Protein AF-A0A1Z8ZML5-F1 (afdb_monomer)

Foldseek 3Di:
DDDDDDDDDDDPPDPPPPPPPPPPDPLVVLVVVLVVLVVVLVVVLVVVPDPLVVVLVVLVVLLVVLVVQLVVVCCPDVVSVVLVVVLVVLVVQDDPPDPPSNVVSVVVNVVSVVVNVVVLVV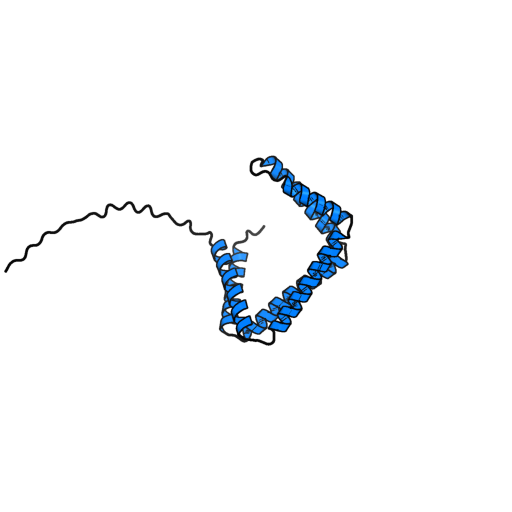DVSSVVSVVSNVVSVVSNVVSSQVSLVVPVVSPVSVVSSVVSVVVSVVPDPPD

Mean predicted aligned error: 13.79 Å

pLDDT: mean 79.7, std 17.06, range [34.78, 95.94]

Sequence (175 aa):
MISCKDIKEEEPDSSSSATQAKKAHPAIELVRRKVGLEKQLESIIAKADLSGQTQIKKAEAKAREADQHFLAVQNQHPQLQKLLKKAARLRGRYSPTNSAQNAKTTAMMQEINTEIFKISSTLPELQAARNAQAQARKAIHNTRRQLADKIPRAKAILEELSEIDTKLAAQRPQS

Radius of gyration: 27.29 Å; Cα contacts (8 Å, |Δi|>4): 99; chains: 1; bounding box: 52×84×59 Å

Structure (mmCIF, N/CA/C/O backbone):
data_AF-A0A1Z8ZML5-F1
#
_entry.id   AF-A0A1Z8ZML5-F1
#
loop_
_atom_site.group_PDB
_atom_site.id
_atom_site.type_symbol
_atom_site.label_atom_id
_atom_site.label_alt_id
_atom_site.label_comp_id
_atom_site.label_asym_id
_atom_site.label_entity_id
_atom_site.label_seq_id
_atom_site.pdbx_PDB_ins_code
_atom_site.Cartn_x
_atom_site.Cartn_y
_atom_site.Cartn_z
_atom_site.occupancy
_atom_site.B_iso_or_equiv
_atom_site.auth_seq_id
_atom_site.auth_comp_id
_atom_site.auth_asym_id
_atom_site.auth_atom_id
_atom_site.pdbx_PDB_model_num
ATOM 1 N N . MET A 1 1 ? 32.097 69.317 -37.673 1.00 42.41 1 MET A N 1
ATOM 2 C CA . MET A 1 1 ? 32.946 68.984 -36.507 1.00 42.41 1 MET A CA 1
ATOM 3 C C . MET A 1 1 ? 32.204 69.396 -35.244 1.00 42.41 1 MET A C 1
ATOM 5 O O . MET A 1 1 ? 31.567 70.437 -35.295 1.00 42.41 1 MET A O 1
ATOM 9 N N . ILE A 1 2 ? 32.354 68.606 -34.165 1.00 35.50 2 ILE A N 1
ATOM 10 C CA . ILE A 1 2 ? 31.847 68.807 -32.784 1.00 35.50 2 ILE A CA 1
ATOM 11 C C . ILE A 1 2 ? 30.354 68.425 -32.659 1.00 35.50 2 ILE A C 1
ATOM 13 O O . ILE A 1 2 ? 29.499 69.134 -33.162 1.00 35.50 2 ILE A O 1
ATOM 17 N N . SER A 1 3 ? 29.970 67.208 -32.245 1.00 38.41 3 SER A N 1
ATOM 18 C CA . SER A 1 3 ? 30.168 66.507 -30.956 1.00 38.41 3 SER A CA 1
ATOM 19 C C . SER A 1 3 ? 29.529 67.243 -29.773 1.00 38.41 3 SER A C 1
ATOM 21 O O . SER A 1 3 ? 30.176 68.072 -29.140 1.00 38.41 3 SER A O 1
ATOM 23 N N . CYS A 1 4 ? 28.271 66.910 -29.467 1.00 42.72 4 CYS A N 1
ATOM 24 C CA . CYS A 1 4 ? 27.583 67.309 -28.238 1.00 42.72 4 CYS A CA 1
ATOM 25 C C . CYS A 1 4 ? 27.367 66.065 -27.368 1.00 42.72 4 CYS A C 1
ATOM 27 O O . CYS A 1 4 ? 26.565 65.191 -27.694 1.00 42.72 4 CYS A O 1
ATOM 29 N N . LYS A 1 5 ? 28.139 65.989 -26.281 1.00 44.06 5 LYS A N 1
ATOM 30 C CA . LYS A 1 5 ? 27.848 65.178 -25.096 1.00 44.06 5 LYS A CA 1
ATOM 31 C C . LYS A 1 5 ? 26.736 65.871 -24.315 1.00 44.06 5 LYS A C 1
ATOM 33 O O . LYS A 1 5 ? 26.877 67.059 -24.069 1.00 44.06 5 LYS A O 1
ATOM 38 N N . ASP A 1 6 ? 25.761 65.108 -23.833 1.00 41.00 6 ASP A N 1
ATOM 39 C CA . ASP A 1 6 ? 25.112 65.382 -22.552 1.00 41.00 6 ASP A CA 1
ATOM 40 C C . ASP A 1 6 ? 24.800 64.054 -21.861 1.00 41.00 6 ASP A C 1
ATOM 42 O O . ASP A 1 6 ? 24.098 63.187 -22.382 1.00 41.00 6 ASP A O 1
ATOM 46 N N . ILE A 1 7 ? 25.430 63.891 -20.703 1.00 46.38 7 ILE A N 1
ATOM 47 C CA . ILE A 1 7 ? 25.289 62.778 -19.773 1.00 46.38 7 ILE A CA 1
ATOM 48 C C . ILE A 1 7 ? 24.061 63.096 -18.923 1.00 46.38 7 ILE A C 1
ATOM 50 O O . ILE A 1 7 ? 24.032 64.125 -18.252 1.00 46.38 7 ILE A O 1
ATOM 54 N N . LYS A 1 8 ? 23.060 62.217 -18.935 1.00 40.75 8 LYS A N 1
ATOM 55 C CA . LYS A 1 8 ? 22.057 62.157 -17.872 1.00 40.75 8 LYS A CA 1
ATOM 56 C C . LYS A 1 8 ? 22.246 60.846 -17.128 1.00 40.75 8 LYS A C 1
ATOM 58 O O . LYS A 1 8 ? 21.977 59.777 -17.668 1.00 40.75 8 LYS A O 1
ATOM 63 N N . GLU A 1 9 ? 22.774 60.963 -15.915 1.00 42.00 9 GLU A N 1
ATOM 64 C CA . GLU A 1 9 ? 22.617 59.968 -14.863 1.00 42.00 9 GLU A CA 1
ATOM 65 C C . GLU A 1 9 ? 21.117 59.842 -14.570 1.00 42.00 9 GLU A C 1
ATOM 67 O O . GLU A 1 9 ? 20.490 60.786 -14.093 1.00 42.00 9 GLU A O 1
ATOM 72 N N . GLU A 1 10 ? 20.529 58.696 -14.904 1.00 38.28 10 GLU A N 1
ATOM 73 C CA . GLU A 1 10 ? 19.293 58.245 -14.272 1.00 38.28 10 GLU A CA 1
ATOM 74 C C . GLU A 1 10 ? 19.687 57.252 -13.177 1.00 38.28 10 GLU A C 1
ATOM 76 O O . GLU A 1 10 ? 20.190 56.162 -13.456 1.00 38.28 10 GLU A O 1
ATOM 81 N N . GLU A 1 11 ? 19.485 57.645 -11.919 1.00 38.69 11 GLU A N 1
ATOM 82 C CA . GLU A 1 11 ? 19.384 56.700 -10.811 1.00 38.69 11 GLU A CA 1
ATOM 83 C C . GLU A 1 11 ? 18.208 55.754 -11.093 1.00 38.69 11 GLU A C 1
ATOM 85 O O . GLU A 1 11 ? 17.086 56.229 -11.297 1.00 38.69 11 GLU A O 1
ATOM 90 N N . PRO A 1 12 ? 18.384 54.422 -11.074 1.00 39.22 12 PRO A N 1
ATOM 91 C CA . PRO A 1 12 ? 17.240 53.542 -10.993 1.00 39.22 12 PRO A CA 1
ATOM 92 C C . PRO A 1 12 ? 16.804 53.490 -9.531 1.00 39.22 12 PRO A C 1
ATOM 94 O O . PRO A 1 12 ? 17.186 52.594 -8.775 1.00 39.22 12 PRO A O 1
ATOM 97 N N . ASP A 1 13 ? 15.959 54.440 -9.148 1.00 39.47 13 ASP A N 1
ATOM 98 C CA . ASP A 1 13 ? 15.073 54.253 -8.013 1.00 39.47 13 ASP A CA 1
ATOM 99 C C . ASP A 1 13 ? 14.024 53.218 -8.442 1.00 39.47 13 ASP A C 1
ATOM 101 O O . ASP A 1 13 ? 13.009 53.501 -9.081 1.00 39.47 13 ASP A O 1
ATOM 105 N N . SER A 1 14 ? 14.328 51.949 -8.193 1.00 35.28 14 SER A N 1
ATOM 106 C CA . SER A 1 14 ? 13.338 50.892 -8.303 1.00 35.28 14 SER A CA 1
ATOM 107 C C . SER A 1 14 ? 13.465 49.993 -7.095 1.00 35.28 14 SER A C 1
ATOM 109 O O . SER A 1 14 ? 14.261 49.053 -7.048 1.00 35.28 14 SER A O 1
ATOM 111 N N . SER A 1 15 ? 12.635 50.333 -6.109 1.00 47.84 15 SER A N 1
ATOM 112 C CA . SER A 1 15 ? 12.040 49.448 -5.115 1.00 47.84 15 SER A CA 1
ATOM 113 C C . SER A 1 15 ? 11.579 48.139 -5.772 1.00 47.84 15 SER A C 1
ATOM 115 O O . SER A 1 15 ? 10.401 47.897 -6.035 1.00 47.84 15 SER A O 1
ATOM 117 N N . SER A 1 16 ? 12.535 47.258 -6.050 1.00 34.78 16 SER A N 1
ATOM 118 C CA . SER A 1 16 ? 12.271 45.860 -6.314 1.00 34.78 16 SER A CA 1
ATOM 119 C C . SER A 1 16 ? 12.086 45.229 -4.950 1.00 34.78 16 SER A C 1
ATOM 121 O O . SER A 1 16 ? 13.021 44.738 -4.314 1.00 34.78 16 SER A O 1
ATOM 123 N N . SER A 1 17 ? 10.841 45.289 -4.480 1.00 41.69 17 SER A N 1
ATOM 124 C CA . SER A 1 17 ? 10.316 44.326 -3.525 1.00 41.69 17 SER A CA 1
ATOM 125 C C . SER A 1 17 ? 10.443 42.946 -4.163 1.00 41.69 17 SER A C 1
ATOM 127 O O . SER A 1 17 ? 9.491 42.399 -4.716 1.00 41.69 17 SER A O 1
ATOM 129 N N . ALA A 1 18 ? 11.657 42.399 -4.124 1.00 40.44 18 ALA A N 1
ATOM 130 C CA . ALA A 1 18 ? 11.930 41.019 -4.427 1.00 40.44 18 ALA A CA 1
ATOM 131 C C . ALA A 1 18 ? 11.161 40.221 -3.382 1.00 40.44 18 ALA A C 1
ATOM 133 O O . ALA A 1 18 ? 11.630 40.000 -2.264 1.00 40.44 18 ALA A O 1
ATOM 134 N N . THR A 1 19 ? 9.942 39.816 -3.736 1.00 41.28 19 THR A N 1
ATOM 135 C CA . THR A 1 19 ? 9.265 38.694 -3.106 1.00 41.28 19 THR A CA 1
ATOM 136 C C . THR A 1 19 ? 10.279 37.567 -3.074 1.00 41.28 19 THR A C 1
ATOM 138 O O . THR A 1 19 ? 10.531 36.920 -4.090 1.00 41.28 19 THR A O 1
ATOM 141 N N . GLN A 1 20 ? 10.906 37.370 -1.914 1.00 43.16 20 GLN A N 1
ATOM 142 C CA . GLN A 1 20 ? 11.658 36.171 -1.615 1.00 43.16 20 GLN A CA 1
ATOM 143 C C . GLN A 1 20 ? 10.656 35.038 -1.792 1.00 43.16 20 GLN A C 1
ATOM 145 O O . GLN A 1 20 ? 9.822 34.780 -0.921 1.00 43.16 20 GLN A O 1
ATOM 150 N N . ALA A 1 21 ? 10.683 34.409 -2.967 1.00 46.84 21 ALA A N 1
ATOM 151 C CA . ALA A 1 21 ? 10.031 33.141 -3.188 1.00 46.84 21 ALA A CA 1
ATOM 152 C C . ALA A 1 21 ? 10.557 32.247 -2.071 1.00 46.84 21 ALA A C 1
ATOM 154 O O . ALA A 1 21 ? 11.747 31.926 -2.049 1.00 46.84 21 ALA A O 1
ATOM 155 N N . LYS A 1 22 ? 9.703 31.963 -1.079 1.00 50.25 22 LYS A N 1
ATOM 156 C CA . LYS A 1 22 ? 10.024 31.085 0.043 1.00 50.25 22 LYS A CA 1
ATOM 157 C C . LYS A 1 22 ? 10.656 29.842 -0.569 1.00 50.25 22 LYS A C 1
ATOM 159 O O . LYS A 1 22 ? 9.947 29.085 -1.232 1.00 50.25 22 LYS A O 1
ATOM 164 N N . LYS A 1 23 ? 11.980 29.679 -0.426 1.00 51.16 23 LYS A N 1
ATOM 165 C CA . LYS A 1 23 ? 12.686 28.484 -0.892 1.00 51.16 23 LYS A CA 1
ATOM 166 C C . LYS A 1 23 ? 11.922 27.311 -0.299 1.00 51.16 23 LYS A C 1
ATOM 168 O O . LYS A 1 23 ? 11.813 27.205 0.924 1.00 51.16 23 LYS A O 1
ATOM 173 N N . ALA A 1 24 ? 11.293 26.515 -1.161 1.00 56.47 24 ALA A N 1
ATOM 174 C CA . ALA A 1 24 ? 10.564 25.344 -0.717 1.00 56.47 24 ALA A CA 1
ATOM 175 C C . ALA A 1 24 ? 11.527 24.491 0.112 1.00 56.47 24 ALA A C 1
ATOM 177 O O . ALA A 1 24 ? 12.712 24.399 -0.210 1.00 56.47 24 ALA A O 1
ATOM 178 N N . HIS A 1 25 ? 11.031 23.914 1.206 1.00 64.75 25 HIS A N 1
ATOM 179 C CA . HIS A 1 25 ? 11.852 23.062 2.055 1.00 64.75 25 HIS A CA 1
ATOM 180 C C . HIS A 1 25 ? 12.544 21.999 1.175 1.00 64.75 25 HIS A C 1
ATOM 182 O O . HIS A 1 25 ? 11.848 21.394 0.354 1.00 64.75 25 HIS A O 1
ATOM 188 N N . PRO A 1 26 ? 13.856 21.735 1.321 1.00 71.88 26 PRO A N 1
ATOM 189 C CA . PRO A 1 26 ? 14.603 20.825 0.440 1.00 71.88 26 PRO A CA 1
ATOM 190 C C . PRO A 1 26 ? 13.929 19.453 0.245 1.00 71.88 26 PRO A C 1
ATOM 192 O O . PRO A 1 26 ? 13.930 18.890 -0.847 1.00 71.88 26 PRO A O 1
ATOM 195 N N . ALA A 1 27 ? 13.260 18.949 1.285 1.00 75.19 27 ALA A N 1
ATOM 196 C CA . ALA A 1 27 ? 12.436 17.739 1.238 1.00 75.19 27 ALA A CA 1
ATOM 197 C C . ALA A 1 27 ? 11.269 17.798 0.225 1.00 75.19 27 ALA A C 1
ATOM 199 O O . ALA A 1 27 ? 10.992 16.811 -0.450 1.00 75.19 27 ALA A O 1
ATOM 200 N N . ILE A 1 28 ? 10.579 18.937 0.097 1.00 81.75 28 ILE A N 1
ATOM 201 C CA . ILE A 1 28 ? 9.439 19.106 -0.822 1.00 81.75 28 ILE A CA 1
ATOM 202 C C . ILE A 1 28 ? 9.922 19.059 -2.274 1.00 81.75 28 ILE A C 1
ATOM 204 O O . ILE A 1 28 ? 9.277 18.444 -3.126 1.00 81.75 28 ILE A O 1
ATOM 208 N N . GLU A 1 29 ? 11.070 19.674 -2.555 1.00 83.56 29 GLU A N 1
ATOM 209 C CA . GLU A 1 29 ? 11.679 19.655 -3.884 1.00 83.56 29 GLU A CA 1
ATOM 210 C C . GLU A 1 29 ? 12.117 18.237 -4.278 1.00 83.56 29 GLU A C 1
ATOM 212 O O . GLU A 1 29 ? 11.801 17.776 -5.378 1.00 83.56 29 GLU A O 1
ATOM 217 N N . LEU A 1 30 ? 12.729 17.498 -3.345 1.00 85.62 30 LEU A N 1
ATOM 218 C CA . LEU A 1 30 ? 13.074 16.085 -3.520 1.00 85.62 30 LEU A CA 1
ATOM 219 C C . LEU A 1 30 ? 11.841 15.211 -3.792 1.00 85.62 30 LEU A C 1
ATOM 221 O O . LEU A 1 30 ? 11.861 14.398 -4.715 1.00 85.62 30 LEU A O 1
ATOM 225 N N . VAL A 1 31 ? 10.742 15.405 -3.054 1.00 85.62 31 VAL A N 1
ATOM 226 C CA . VAL A 1 31 ? 9.485 14.667 -3.281 1.00 85.62 31 VAL A CA 1
ATOM 227 C C . VAL A 1 31 ? 8.895 14.981 -4.657 1.00 85.62 31 VAL A C 1
ATOM 229 O O . VAL A 1 31 ? 8.490 14.067 -5.376 1.00 85.62 31 VAL A O 1
ATOM 232 N N . ARG A 1 32 ? 8.870 16.254 -5.069 1.00 86.50 32 ARG A N 1
ATOM 233 C CA . ARG A 1 32 ? 8.366 16.642 -6.395 1.00 86.50 32 ARG A CA 1
ATOM 234 C C . ARG A 1 32 ? 9.208 16.022 -7.511 1.00 86.50 32 ARG A C 1
ATOM 236 O O . ARG A 1 32 ? 8.645 15.502 -8.476 1.00 86.50 32 ARG A O 1
ATOM 243 N N . ARG A 1 33 ? 10.537 16.046 -7.365 1.00 88.12 33 ARG A N 1
ATOM 244 C CA . ARG A 1 33 ? 11.472 15.422 -8.309 1.00 88.12 33 ARG A CA 1
ATOM 245 C C . ARG A 1 33 ? 11.261 13.910 -8.382 1.00 88.12 33 ARG A C 1
ATOM 247 O O . ARG A 1 33 ? 11.142 13.389 -9.487 1.00 88.12 33 ARG A O 1
ATOM 254 N N . LYS A 1 34 ? 11.094 13.235 -7.237 1.00 87.62 34 LYS A N 1
ATOM 255 C CA . LYS A 1 34 ? 10.773 11.800 -7.162 1.00 87.62 34 LYS A CA 1
ATOM 256 C C . LYS A 1 34 ? 9.536 11.448 -7.991 1.00 87.62 34 LYS A C 1
ATOM 258 O O . LYS A 1 34 ? 9.613 10.599 -8.872 1.00 87.62 34 LYS A O 1
ATOM 263 N N . VAL A 1 35 ? 8.425 12.155 -7.776 1.00 87.25 35 VAL A N 1
ATOM 264 C CA . VAL A 1 35 ? 7.173 11.923 -8.522 1.00 87.25 35 VAL A CA 1
ATOM 265 C C . VAL A 1 35 ? 7.358 12.152 -10.028 1.00 87.25 35 VAL A C 1
ATOM 267 O O . VAL A 1 35 ? 6.793 11.425 -10.845 1.00 87.25 35 VAL A O 1
ATOM 270 N N . GLY A 1 36 ? 8.145 13.160 -10.420 1.00 87.69 36 GLY A N 1
ATOM 271 C CA . GLY A 1 36 ? 8.461 13.425 -11.826 1.00 87.69 36 GLY A CA 1
ATOM 272 C C . GLY A 1 36 ? 9.244 12.285 -12.483 1.00 87.69 36 GLY A C 1
ATOM 273 O O . GLY A 1 36 ? 8.881 11.833 -13.569 1.00 87.69 36 GLY A O 1
ATOM 274 N N . LEU A 1 37 ? 10.275 11.790 -11.800 1.00 87.75 37 LEU A N 1
ATOM 275 C CA . LEU A 1 37 ? 11.110 10.679 -12.255 1.00 87.75 37 LEU A CA 1
ATOM 276 C C . LEU A 1 37 ? 10.331 9.362 -12.340 1.00 87.75 37 LEU A C 1
ATOM 278 O O . LEU A 1 37 ? 10.466 8.643 -13.326 1.00 87.75 37 LEU A O 1
ATOM 282 N N . GLU A 1 38 ? 9.455 9.073 -11.374 1.00 84.94 38 GLU A N 1
ATOM 283 C CA . GLU A 1 38 ? 8.578 7.894 -11.412 1.00 84.94 38 GLU A CA 1
ATOM 284 C C . GLU A 1 38 ? 7.682 7.893 -12.662 1.00 84.94 38 GLU A C 1
ATOM 286 O O . GLU A 1 38 ? 7.588 6.878 -13.356 1.00 84.94 38 GLU A O 1
ATOM 291 N N . LYS A 1 39 ? 7.093 9.046 -13.010 1.00 86.94 39 LYS A N 1
ATOM 292 C CA . LYS A 1 39 ? 6.284 9.197 -14.233 1.00 86.94 39 LYS A CA 1
ATOM 293 C C . LYS A 1 39 ? 7.112 9.045 -15.506 1.00 86.94 39 LYS A C 1
ATOM 295 O O . LYS A 1 39 ? 6.654 8.442 -16.478 1.00 86.94 39 LYS A O 1
ATOM 300 N N . GLN A 1 40 ? 8.324 9.600 -15.528 1.00 86.81 40 GLN A N 1
ATOM 301 C CA . GLN A 1 40 ? 9.225 9.450 -16.673 1.00 86.81 40 GLN A CA 1
ATOM 302 C C . GLN A 1 40 ? 9.638 7.990 -16.869 1.00 86.81 40 GLN A C 1
ATOM 304 O O . GLN A 1 40 ? 9.604 7.501 -17.998 1.00 86.81 40 GLN A O 1
ATOM 309 N N . LEU A 1 41 ? 9.968 7.287 -15.784 1.00 84.06 41 LEU A N 1
ATOM 310 C CA . LEU A 1 41 ? 10.305 5.868 -15.801 1.00 84.06 41 LEU A CA 1
ATOM 311 C C . LEU A 1 41 ? 9.147 5.028 -16.348 1.00 84.06 41 LEU A C 1
ATOM 313 O O . LEU A 1 41 ? 9.350 4.201 -17.234 1.00 84.06 41 LEU A O 1
ATOM 317 N N . GLU A 1 42 ? 7.930 5.278 -15.868 1.00 80.69 42 GLU A N 1
ATOM 318 C CA . GLU A 1 42 ? 6.724 4.604 -16.347 1.00 80.69 42 GLU A CA 1
ATOM 319 C C . GLU A 1 42 ? 6.494 4.844 -17.846 1.00 80.69 42 GLU A C 1
ATOM 321 O O . GLU A 1 42 ? 6.250 3.894 -18.589 1.00 80.69 42 GLU A O 1
ATOM 326 N N . SER A 1 43 ? 6.658 6.084 -18.321 1.00 84.31 43 SER A N 1
ATOM 327 C CA . SER A 1 43 ? 6.522 6.417 -19.743 1.00 84.31 43 SER A CA 1
ATOM 328 C C . SER A 1 43 ? 7.582 5.739 -20.615 1.00 84.31 43 SER A C 1
ATOM 330 O O . SER A 1 43 ? 7.255 5.229 -21.684 1.00 84.31 43 SER A O 1
ATOM 332 N N . ILE A 1 44 ? 8.843 5.708 -20.172 1.00 83.19 44 ILE A N 1
ATOM 333 C CA . ILE A 1 44 ? 9.940 5.064 -20.908 1.00 83.19 44 ILE A CA 1
ATOM 334 C C . ILE A 1 44 ? 9.706 3.555 -21.004 1.00 83.19 44 ILE A C 1
ATOM 336 O O . ILE A 1 44 ? 9.808 2.992 -22.091 1.00 83.19 44 ILE A O 1
ATOM 340 N N . ILE A 1 45 ? 9.337 2.915 -19.892 1.00 77.19 45 ILE A N 1
ATOM 341 C CA . ILE A 1 45 ? 9.031 1.482 -19.862 1.00 77.19 45 ILE A CA 1
ATOM 342 C C . ILE A 1 45 ? 7.816 1.168 -20.746 1.00 77.19 45 ILE A C 1
ATOM 344 O O . ILE A 1 45 ? 7.838 0.178 -21.472 1.00 77.19 45 ILE A O 1
ATOM 348 N N . ALA A 1 46 ? 6.779 2.011 -20.725 1.00 76.75 46 ALA A N 1
ATOM 349 C CA . ALA A 1 46 ? 5.586 1.826 -21.549 1.00 76.75 46 ALA A CA 1
ATOM 350 C C . ALA A 1 46 ? 5.858 1.995 -23.053 1.00 76.75 46 ALA A C 1
ATOM 352 O O . ALA A 1 46 ? 5.294 1.260 -23.855 1.00 76.75 46 ALA A O 1
ATOM 353 N N . LYS A 1 47 ? 6.720 2.944 -23.442 1.00 78.88 47 LYS A N 1
ATOM 354 C CA . LYS A 1 47 ? 7.082 3.192 -24.850 1.00 78.88 47 LYS A CA 1
ATOM 355 C C . LYS A 1 47 ? 8.009 2.137 -25.435 1.00 78.88 47 LYS A C 1
ATOM 357 O O . LYS A 1 47 ? 8.034 1.966 -26.646 1.00 78.88 47 LYS A O 1
ATOM 362 N N . ALA A 1 48 ? 8.788 1.469 -24.594 1.00 72.50 48 ALA A N 1
ATOM 363 C CA . ALA A 1 48 ? 9.756 0.479 -25.037 1.00 72.50 48 ALA A CA 1
ATOM 364 C C . ALA A 1 48 ? 9.124 -0.882 -25.397 1.00 72.50 48 ALA A C 1
ATOM 366 O O . ALA A 1 48 ? 9.869 -1.796 -25.736 1.00 72.50 48 ALA A O 1
ATOM 367 N N . ASP A 1 49 ? 7.789 -1.016 -25.292 1.00 63.84 49 ASP A N 1
ATOM 368 C CA . ASP A 1 49 ? 7.000 -2.234 -25.565 1.00 63.84 49 ASP A CA 1
ATOM 369 C C . ASP A 1 49 ? 7.665 -3.514 -25.033 1.00 63.84 49 ASP A C 1
ATOM 371 O O . ASP A 1 49 ? 7.723 -4.573 -25.659 1.00 63.84 49 ASP A O 1
ATOM 375 N N . LEU A 1 50 ? 8.274 -3.391 -23.853 1.00 63.94 50 LEU A N 1
ATOM 376 C CA . LEU A 1 50 ? 9.040 -4.481 -23.287 1.00 63.94 50 LEU A CA 1
ATOM 377 C C . LEU A 1 50 ? 8.069 -5.511 -22.713 1.00 63.94 50 LEU A C 1
ATOM 379 O O . LEU A 1 50 ? 7.164 -5.180 -21.943 1.00 63.94 50 LEU A O 1
ATOM 383 N N . SER A 1 51 ? 8.333 -6.784 -23.006 1.00 64.38 51 SER A N 1
ATOM 384 C CA . SER A 1 51 ? 7.542 -7.962 -22.609 1.00 64.38 51 SER A CA 1
ATOM 385 C C . SER A 1 51 ? 7.189 -8.071 -21.111 1.00 64.38 51 SER A C 1
ATOM 387 O O . SER A 1 51 ? 6.322 -8.861 -20.730 1.00 64.38 51 SER A O 1
ATOM 389 N N . GLY A 1 52 ? 7.800 -7.256 -20.245 1.00 67.75 52 GLY A N 1
ATOM 390 C CA . GLY A 1 52 ? 7.463 -7.145 -18.826 1.00 67.75 52 GLY A CA 1
ATOM 391 C C . GLY A 1 52 ? 6.242 -6.276 -18.502 1.00 67.75 52 GLY A C 1
ATOM 392 O O . GLY A 1 52 ? 5.749 -6.341 -17.377 1.00 67.75 52 GLY A O 1
ATOM 393 N N . GLN A 1 53 ? 5.683 -5.506 -19.444 1.00 74.81 53 GLN A N 1
ATOM 394 C CA . GLN A 1 53 ? 4.486 -4.699 -19.162 1.00 74.81 53 GLN A CA 1
ATOM 395 C C . GLN A 1 53 ? 3.269 -5.577 -18.821 1.00 74.81 53 GLN A C 1
ATOM 397 O O . GLN A 1 53 ? 2.497 -5.263 -17.914 1.00 74.81 53 GLN A O 1
ATOM 402 N N . THR A 1 54 ? 3.142 -6.738 -19.467 1.00 80.75 54 THR A N 1
ATOM 403 C CA . THR A 1 54 ? 2.132 -7.754 -19.128 1.00 80.75 54 THR A CA 1
ATOM 404 C C . THR A 1 54 ? 2.341 -8.320 -17.722 1.00 80.75 54 THR A C 1
ATOM 406 O O . THR A 1 54 ? 1.373 -8.590 -17.013 1.00 80.75 54 THR A O 1
ATOM 409 N N . GLN A 1 55 ? 3.592 -8.480 -17.282 1.00 82.31 55 GLN A N 1
ATOM 410 C CA . GLN A 1 55 ? 3.917 -8.963 -15.935 1.00 82.31 55 GLN A CA 1
ATOM 411 C C . GLN A 1 55 ? 3.578 -7.909 -14.872 1.00 82.31 55 GLN A C 1
ATOM 413 O O . GLN A 1 55 ? 2.994 -8.259 -13.846 1.00 82.31 55 GLN A O 1
ATOM 418 N N . ILE A 1 56 ? 3.848 -6.626 -15.150 1.00 83.12 56 ILE A N 1
ATOM 419 C CA . ILE A 1 56 ? 3.425 -5.501 -14.302 1.00 83.12 56 ILE A CA 1
ATOM 420 C C . ILE A 1 56 ? 1.898 -5.476 -14.182 1.00 83.12 56 ILE A C 1
ATOM 422 O O . ILE A 1 56 ? 1.390 -5.526 -13.067 1.00 83.12 56 ILE A O 1
ATOM 426 N N . LYS A 1 57 ? 1.163 -5.512 -15.303 1.00 85.44 57 LYS A N 1
ATOM 427 C CA . LYS A 1 57 ? -0.313 -5.531 -15.305 1.00 85.44 57 LYS A CA 1
ATOM 428 C C . LYS A 1 57 ? -0.884 -6.714 -14.517 1.00 85.44 57 LYS A C 1
ATOM 430 O O . LYS A 1 57 ? -1.829 -6.548 -13.752 1.00 85.44 57 LYS A O 1
ATOM 435 N N . LYS A 1 58 ? -0.299 -7.911 -14.659 1.00 86.38 58 LYS A N 1
ATOM 436 C CA . LYS A 1 58 ? -0.699 -9.097 -13.880 1.00 86.38 58 LYS A CA 1
ATOM 437 C C . LYS A 1 58 ? -0.450 -8.909 -12.382 1.00 86.38 58 LYS A C 1
ATOM 439 O O . LYS A 1 58 ? -1.293 -9.288 -11.575 1.00 86.38 58 LYS A O 1
ATOM 444 N N . ALA A 1 59 ? 0.689 -8.340 -11.997 1.00 83.81 59 ALA A N 1
ATOM 445 C CA . ALA A 1 59 ? 0.988 -8.071 -10.594 1.00 83.81 59 ALA A CA 1
ATOM 446 C C . ALA A 1 59 ? 0.080 -6.969 -10.015 1.00 83.81 59 ALA A C 1
ATOM 448 O O . ALA A 1 59 ? -0.384 -7.095 -8.885 1.00 83.81 59 ALA A O 1
ATOM 449 N N . GLU A 1 60 ? -0.248 -5.940 -10.796 1.00 86.69 60 GLU A N 1
ATOM 450 C CA . GLU A 1 60 ? -1.226 -4.910 -10.426 1.00 86.69 60 GLU A CA 1
ATOM 451 C C . GLU A 1 60 ? -2.629 -5.490 -10.233 1.00 86.69 60 GLU A C 1
ATOM 453 O O . GLU A 1 60 ? -3.297 -5.146 -9.261 1.00 86.69 60 GLU A O 1
ATOM 458 N N . ALA A 1 61 ? -3.065 -6.403 -11.107 1.00 89.38 61 ALA A N 1
ATOM 459 C CA . ALA 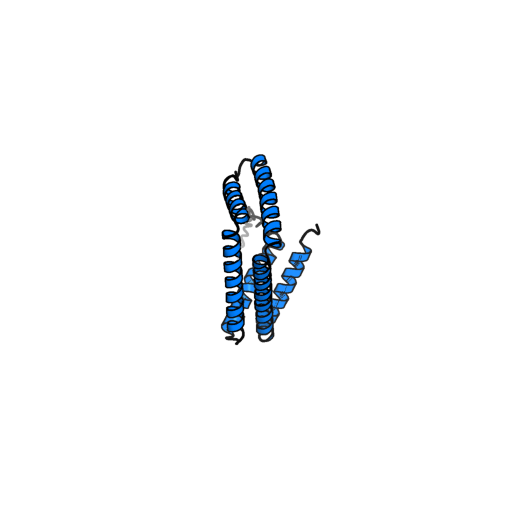A 1 61 ? -4.335 -7.108 -10.943 1.00 89.38 61 ALA A CA 1
ATOM 460 C C . ALA A 1 61 ? -4.370 -7.901 -9.627 1.00 89.38 61 ALA A C 1
ATOM 462 O O . ALA A 1 61 ? -5.296 -7.728 -8.840 1.00 89.38 61 ALA A O 1
ATOM 463 N N . LYS A 1 62 ? -3.308 -8.660 -9.319 1.00 88.69 62 LYS A N 1
ATOM 464 C CA . LYS A 1 62 ? -3.186 -9.384 -8.040 1.00 88.69 62 LYS A CA 1
ATOM 465 C C . LYS A 1 62 ? -3.206 -8.457 -6.823 1.00 88.69 62 LYS A C 1
ATOM 467 O O . LYS A 1 62 ? -3.809 -8.795 -5.810 1.00 88.69 62 LYS A O 1
ATOM 472 N N . ALA A 1 63 ? -2.561 -7.289 -6.903 1.00 87.56 63 ALA A N 1
ATOM 473 C CA . ALA A 1 63 ? -2.632 -6.290 -5.837 1.00 87.56 63 ALA A CA 1
ATOM 474 C C . ALA A 1 63 ? -4.067 -5.780 -5.639 1.00 87.56 63 ALA A C 1
ATOM 476 O O . ALA A 1 63 ? -4.524 -5.684 -4.504 1.00 87.56 63 ALA A O 1
ATOM 477 N N . ARG A 1 64 ? -4.793 -5.508 -6.732 1.00 90.94 64 ARG A N 1
ATOM 478 C CA . ARG A 1 64 ? -6.196 -5.069 -6.674 1.00 90.94 64 ARG A CA 1
ATOM 479 C C . ARG A 1 64 ? -7.114 -6.141 -6.098 1.00 90.94 64 ARG A C 1
ATOM 481 O O . ARG A 1 64 ? -7.960 -5.813 -5.276 1.00 90.94 64 ARG A O 1
ATOM 488 N N . GLU A 1 65 ? -6.943 -7.398 -6.494 1.00 91.69 65 GLU A N 1
ATOM 489 C CA . GLU A 1 65 ? -7.700 -8.527 -5.937 1.00 91.69 65 GLU A CA 1
ATOM 490 C C . GLU A 1 65 ? -7.445 -8.678 -4.432 1.00 91.69 65 GLU A C 1
ATOM 492 O O . GLU A 1 65 ? -8.388 -8.807 -3.652 1.00 91.69 65 GLU A O 1
ATOM 497 N N . ALA A 1 66 ? -6.182 -8.579 -4.002 1.00 89.81 66 ALA A N 1
ATOM 498 C CA . ALA A 1 66 ? -5.827 -8.604 -2.586 1.00 89.81 66 ALA A CA 1
ATOM 499 C C . ALA A 1 66 ? -6.465 -7.438 -1.810 1.00 89.81 66 ALA A C 1
ATOM 501 O O . ALA A 1 66 ? -6.983 -7.645 -0.713 1.00 89.81 66 ALA A O 1
ATOM 502 N N . ASP A 1 67 ? -6.485 -6.234 -2.388 1.00 89.19 67 ASP A N 1
ATOM 503 C CA . ASP A 1 67 ? -7.121 -5.057 -1.786 1.00 89.19 67 ASP A CA 1
ATOM 504 C C . ASP A 1 67 ? -8.643 -5.222 -1.676 1.00 89.19 67 ASP A C 1
ATOM 506 O O . ASP A 1 67 ? -9.233 -4.913 -0.639 1.00 89.19 67 ASP A O 1
ATOM 510 N N . GLN A 1 68 ? -9.291 -5.754 -2.714 1.00 91.94 68 GLN A N 1
ATOM 511 C CA . GLN A 1 68 ? -10.724 -6.049 -2.693 1.00 91.94 68 GLN A CA 1
ATOM 512 C C . GLN A 1 68 ? -11.066 -7.089 -1.625 1.00 91.94 68 GLN A C 1
ATOM 514 O O . GLN A 1 68 ? -12.004 -6.886 -0.853 1.00 91.94 68 GLN A O 1
ATOM 519 N N . HIS A 1 69 ? -10.282 -8.164 -1.538 1.00 91.00 69 HIS A N 1
ATOM 520 C CA . HIS A 1 69 ? -10.454 -9.190 -0.514 1.00 91.00 69 HIS A CA 1
ATOM 521 C C . HIS A 1 69 ? -10.264 -8.615 0.895 1.00 91.00 69 HIS A C 1
ATOM 523 O O . HIS A 1 69 ? -11.081 -8.852 1.784 1.00 91.00 69 HIS A O 1
ATOM 529 N N . PHE A 1 70 ? -9.230 -7.794 1.092 1.00 90.50 70 PHE A N 1
ATOM 530 C CA . PHE A 1 70 ? -8.984 -7.104 2.356 1.00 90.50 70 PHE A CA 1
ATOM 531 C C . PHE A 1 70 ? -10.195 -6.260 2.783 1.00 90.50 70 PHE A C 1
ATOM 533 O O . PHE A 1 70 ? -10.656 -6.363 3.921 1.00 90.50 70 PHE A O 1
ATOM 540 N N . LEU A 1 71 ? -10.748 -5.460 1.865 1.00 89.88 71 LEU A N 1
ATOM 541 C CA . LEU A 1 71 ? -11.933 -4.641 2.127 1.00 89.88 71 LEU A CA 1
ATOM 542 C C . LEU A 1 71 ? -13.175 -5.491 2.414 1.00 89.88 71 LEU A C 1
ATOM 544 O O . LEU A 1 71 ? -13.944 -5.157 3.315 1.00 89.88 71 LEU A O 1
ATOM 548 N N . ALA A 1 72 ? -13.375 -6.587 1.680 1.00 92.25 72 ALA A N 1
ATOM 549 C CA . ALA A 1 72 ? -14.501 -7.492 1.893 1.00 92.25 72 ALA A CA 1
ATOM 550 C C . ALA A 1 72 ? -14.479 -8.081 3.310 1.00 92.25 72 ALA A C 1
ATOM 552 O O . ALA A 1 72 ? -15.461 -7.950 4.043 1.00 92.25 72 ALA A O 1
ATOM 553 N N . VAL A 1 73 ? -13.337 -8.625 3.734 1.00 90.06 73 VAL A N 1
ATOM 554 C CA . VAL A 1 73 ? -13.164 -9.210 5.071 1.00 90.06 73 VAL A CA 1
ATOM 555 C C . VAL A 1 73 ? -13.328 -8.149 6.164 1.00 90.06 73 VAL A C 1
ATOM 557 O O . VAL A 1 73 ? -14.034 -8.375 7.149 1.00 90.06 73 VAL A O 1
ATOM 560 N N . GLN A 1 74 ? -12.765 -6.946 5.984 1.00 88.19 74 GLN A N 1
ATOM 561 C CA . GLN A 1 74 ? -12.977 -5.842 6.930 1.00 88.19 74 GLN A CA 1
ATOM 562 C C . GLN A 1 74 ? -14.456 -5.453 7.074 1.00 88.19 74 GLN A C 1
ATOM 564 O O . GLN A 1 74 ? -14.907 -5.154 8.182 1.00 88.19 74 GLN A O 1
ATOM 569 N N . ASN A 1 75 ? -15.209 -5.454 5.972 1.00 87.69 75 ASN A N 1
ATOM 570 C CA . ASN A 1 75 ? -16.621 -5.075 5.955 1.00 87.69 75 ASN A CA 1
ATOM 571 C C . ASN A 1 75 ? -17.547 -6.163 6.515 1.00 87.69 75 ASN A C 1
ATOM 573 O O . ASN A 1 75 ? -18.600 -5.827 7.069 1.00 87.69 75 ASN A O 1
ATOM 577 N N . GLN A 1 76 ? -17.165 -7.435 6.378 1.00 90.81 76 GLN A N 1
ATOM 578 C CA . GLN A 1 76 ? -17.897 -8.588 6.907 1.00 90.81 76 GLN A CA 1
ATOM 579 C C . GLN A 1 76 ? -17.639 -8.807 8.403 1.00 90.81 76 GLN A C 1
ATOM 581 O O . GLN A 1 76 ? -18.536 -9.255 9.114 1.00 90.81 76 GLN A O 1
ATOM 586 N N . HIS A 1 77 ? -16.454 -8.452 8.913 1.00 94.00 77 HIS A N 1
ATOM 587 C CA . HIS A 1 77 ? -16.116 -8.663 10.318 1.00 94.00 77 HIS A CA 1
ATOM 588 C C . HIS A 1 77 ? -16.877 -7.686 11.247 1.00 94.00 77 HIS A C 1
ATOM 590 O O . HIS A 1 77 ? -16.603 -6.478 11.235 1.00 94.00 77 HIS A O 1
ATOM 596 N N . PRO A 1 78 ? -17.789 -8.160 12.126 1.00 93.62 78 PRO A N 1
ATOM 597 C CA . PRO A 1 78 ? -18.725 -7.287 12.844 1.00 93.62 78 PRO A CA 1
ATOM 598 C C . PRO A 1 78 ? -18.057 -6.230 13.731 1.00 93.62 78 PRO A C 1
ATOM 600 O O . PRO A 1 78 ? -18.509 -5.084 13.795 1.00 93.62 78 PRO A O 1
ATOM 603 N N . GLN A 1 79 ? -16.970 -6.587 14.422 1.00 93.81 79 GLN A N 1
ATOM 604 C CA . GLN A 1 79 ? -16.248 -5.639 15.278 1.00 93.81 79 GLN A CA 1
ATOM 605 C C . GLN A 1 79 ? -15.467 -4.606 14.459 1.00 93.81 79 GLN A C 1
ATOM 607 O O . GLN A 1 79 ? -15.461 -3.428 14.819 1.00 93.81 79 GLN A O 1
ATOM 612 N N . LEU A 1 80 ? -14.871 -5.014 13.332 1.00 93.88 80 LEU A N 1
ATOM 613 C CA . LEU A 1 80 ? -14.148 -4.085 12.457 1.00 93.88 80 LEU A CA 1
ATOM 614 C C . LEU A 1 80 ? -15.131 -3.106 11.828 1.00 93.88 80 LEU A C 1
ATOM 616 O O . LEU A 1 80 ? -14.897 -1.902 11.859 1.00 93.88 80 LEU A O 1
ATOM 620 N N . GLN A 1 81 ? -16.289 -3.590 11.380 1.00 94.38 81 GLN A N 1
ATOM 621 C CA . GLN A 1 81 ? -17.344 -2.739 10.848 1.00 94.38 81 GLN A CA 1
ATOM 622 C C . GLN A 1 81 ? -17.828 -1.702 11.880 1.00 94.38 81 GLN A C 1
ATOM 624 O O . GLN A 1 81 ? -18.005 -0.527 11.548 1.00 94.38 81 GLN A O 1
ATOM 629 N N . LYS A 1 82 ? -18.012 -2.103 13.149 1.00 95.50 82 LYS A N 1
ATOM 630 C CA . LYS A 1 82 ? -18.364 -1.177 14.243 1.00 95.50 82 LYS A CA 1
ATOM 631 C C . LYS A 1 82 ? -17.280 -0.116 14.459 1.00 95.50 82 LYS A C 1
ATOM 633 O O . LYS A 1 82 ? -17.607 1.068 14.561 1.00 95.50 82 LYS A O 1
ATOM 638 N N . LEU A 1 83 ? -16.010 -0.518 14.497 1.00 94.88 83 LEU A N 1
ATOM 639 C CA . LEU A 1 83 ? -14.876 0.393 14.679 1.00 94.88 83 LEU A CA 1
ATOM 640 C C . LEU A 1 83 ? -14.709 1.356 13.496 1.00 94.88 83 LEU A C 1
ATOM 642 O O . LEU A 1 83 ? -14.537 2.552 13.715 1.00 94.88 83 LEU A O 1
ATOM 646 N N . LEU A 1 84 ? -14.854 0.883 12.258 1.00 92.00 84 LEU A N 1
ATOM 647 C CA . LEU A 1 84 ? -14.798 1.710 11.048 1.00 92.00 84 LEU A CA 1
ATOM 648 C C . LEU A 1 84 ? -15.935 2.740 11.010 1.00 92.00 84 LEU A C 1
ATOM 650 O O . LEU A 1 84 ? -15.696 3.919 10.745 1.00 92.00 84 LEU A O 1
ATOM 654 N N . LYS A 1 85 ? -17.164 2.341 11.368 1.00 93.31 85 LYS A N 1
ATOM 655 C CA . LYS A 1 85 ? -18.297 3.272 11.529 1.00 93.31 85 LYS A CA 1
ATOM 656 C C . LYS A 1 85 ? -18.018 4.312 12.619 1.00 93.31 85 LYS A C 1
ATOM 658 O O . LYS A 1 85 ? -18.322 5.492 12.431 1.00 93.31 85 LYS A O 1
ATOM 663 N N . LYS A 1 86 ? -17.421 3.902 13.746 1.00 94.19 86 LYS A N 1
ATOM 664 C CA . LYS A 1 86 ? -17.011 4.817 14.825 1.00 94.19 86 LYS A CA 1
ATOM 665 C C . LYS A 1 86 ? -15.953 5.809 14.329 1.00 94.19 86 LYS A C 1
ATOM 667 O O . LYS A 1 86 ? -16.125 7.005 14.545 1.00 94.19 86 LYS A O 1
ATOM 672 N N . ALA A 1 87 ? -14.930 5.343 13.611 1.00 92.38 87 ALA A N 1
ATOM 673 C CA . ALA A 1 87 ? -13.889 6.185 13.020 1.00 92.38 87 ALA A CA 1
ATOM 674 C C . ALA A 1 87 ? -14.469 7.214 12.036 1.00 92.38 87 ALA A C 1
ATOM 676 O O . ALA A 1 87 ? -14.152 8.399 12.128 1.00 92.38 87 ALA A O 1
ATOM 677 N N . ALA A 1 88 ? -15.365 6.794 11.137 1.00 91.75 88 ALA A N 1
ATOM 678 C CA . ALA A 1 88 ? -16.008 7.688 10.173 1.00 91.75 88 ALA A CA 1
ATOM 679 C C . ALA A 1 88 ? -16.791 8.817 10.865 1.00 91.75 88 ALA A C 1
ATOM 681 O O . ALA A 1 88 ? -16.627 9.988 10.525 1.00 91.75 88 ALA A O 1
ATOM 682 N N . ARG A 1 89 ? -17.574 8.486 11.903 1.00 91.25 89 ARG A N 1
ATOM 683 C CA . ARG A 1 89 ? -18.292 9.482 12.720 1.00 91.25 89 ARG A CA 1
ATOM 684 C C . ARG A 1 89 ? -17.344 10.430 13.445 1.00 91.25 89 ARG A C 1
ATOM 686 O O . ARG A 1 89 ? -17.659 11.605 13.594 1.00 91.25 89 ARG A O 1
ATOM 693 N N . LEU A 1 90 ? -16.208 9.921 13.917 1.00 90.50 90 LEU A N 1
ATOM 694 C CA . LEU A 1 90 ? -15.234 10.707 14.661 1.00 90.50 90 LEU A CA 1
ATOM 695 C C . LEU A 1 90 ? -14.512 11.723 13.762 1.00 90.50 90 LEU A C 1
ATOM 697 O O . LEU A 1 90 ? -14.330 12.863 14.176 1.00 90.50 90 LEU A O 1
ATOM 701 N N . ARG A 1 91 ? -14.181 11.356 12.513 1.00 85.06 91 ARG A N 1
ATOM 702 C CA . ARG A 1 91 ? -13.608 12.296 11.525 1.00 85.06 91 ARG A CA 1
ATOM 703 C C . ARG A 1 91 ? -14.526 13.487 11.255 1.00 85.06 91 ARG A C 1
ATOM 705 O O . ARG A 1 91 ? -14.037 14.601 11.129 1.00 85.06 91 ARG A O 1
ATOM 712 N N . GLY A 1 92 ? -15.841 13.268 11.235 1.00 84.62 92 GLY A N 1
ATOM 713 C CA . GLY A 1 92 ? -16.830 14.339 11.069 1.00 84.62 92 GLY A CA 1
ATOM 714 C C . GLY A 1 92 ? -16.919 15.323 12.244 1.00 84.62 92 GLY A C 1
ATOM 715 O O . GLY A 1 92 ? -17.604 16.330 12.127 1.00 84.62 92 GLY A O 1
ATOM 716 N N . ARG A 1 93 ? -16.249 15.051 13.375 1.00 83.62 93 ARG A N 1
ATOM 717 C CA . ARG A 1 93 ? -16.219 15.929 14.562 1.00 83.62 93 ARG A CA 1
ATOM 718 C C . ARG A 1 93 ? -14.991 16.835 14.624 1.00 83.62 93 ARG A C 1
ATOM 720 O O . ARG A 1 93 ? -14.832 17.557 15.607 1.00 83.62 93 ARG A O 1
ATOM 727 N N . TYR A 1 94 ? -14.119 16.773 13.621 1.00 83.25 94 TYR A N 1
ATOM 728 C CA . TYR A 1 94 ? -12.985 17.679 13.522 1.00 83.25 94 TYR A CA 1
ATOM 729 C C . T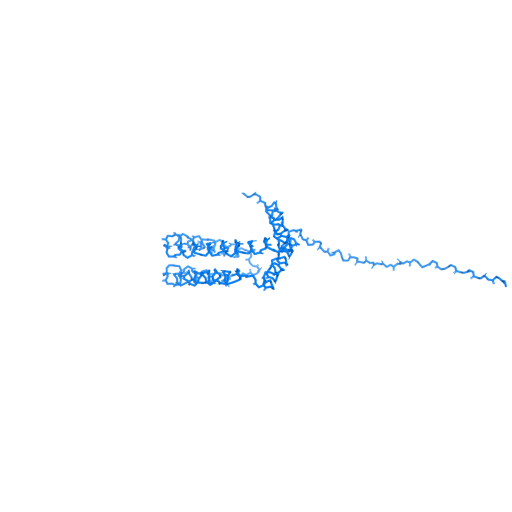YR A 1 94 ? -13.481 19.120 13.354 1.00 83.25 94 TYR A C 1
ATOM 731 O O . TYR A 1 94 ? -14.314 19.389 12.489 1.00 83.25 94 TYR A O 1
ATOM 739 N N . SER A 1 95 ? -12.967 20.041 14.170 1.00 81.56 95 SER A N 1
ATOM 740 C CA . SER A 1 95 ? -13.318 21.461 14.108 1.00 81.56 95 SER A CA 1
ATOM 741 C C . SER A 1 95 ? -12.060 22.300 13.900 1.00 81.56 95 SER A C 1
ATOM 743 O O . SER A 1 95 ? -11.166 22.241 14.740 1.00 81.56 95 SER A O 1
ATOM 745 N N . PRO A 1 96 ? -11.961 23.134 12.851 1.00 81.00 96 PRO A N 1
ATOM 746 C CA . PRO A 1 96 ? -10.765 23.943 12.601 1.00 81.00 96 PRO A CA 1
ATOM 747 C C . PRO A 1 96 ? -10.379 24.873 13.759 1.00 81.00 96 PRO A C 1
ATOM 749 O O . PRO A 1 96 ? 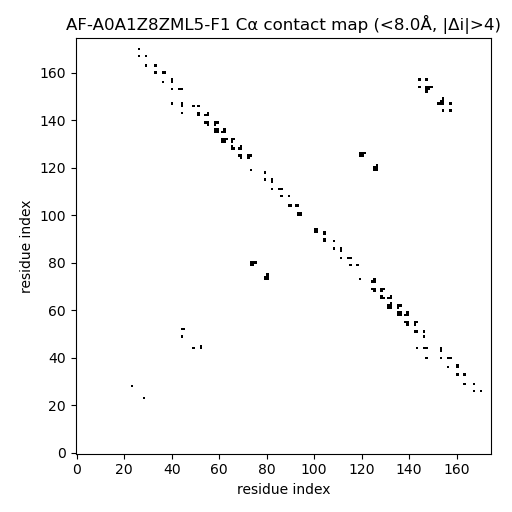-9.214 25.232 13.894 1.00 81.00 96 PRO A O 1
ATOM 752 N N . THR A 1 97 ? -11.343 25.255 14.598 1.00 83.62 97 THR A N 1
ATOM 753 C CA . THR A 1 97 ? -11.179 26.283 15.633 1.00 83.62 97 THR A CA 1
ATOM 754 C C . THR A 1 97 ? -11.089 25.728 17.054 1.00 83.62 97 THR A C 1
ATOM 756 O O . THR A 1 97 ? -10.793 26.484 17.975 1.00 83.62 97 THR A O 1
ATOM 759 N N . ASN A 1 98 ? -11.306 24.424 17.270 1.00 88.31 98 ASN A N 1
ATOM 760 C CA . ASN A 1 98 ? -11.308 23.831 18.612 1.00 88.31 98 ASN A CA 1
ATOM 761 C C . ASN A 1 98 ? -10.172 22.813 18.79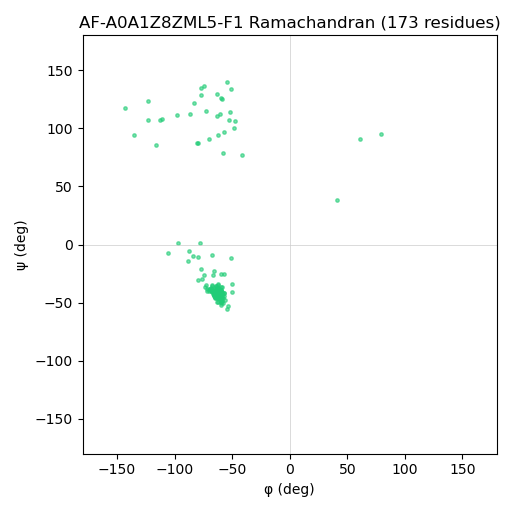6 1.00 88.31 98 ASN A C 1
ATOM 763 O O . ASN A 1 98 ? -10.350 21.604 18.635 1.00 88.31 98 ASN A O 1
ATOM 767 N N . SER A 1 99 ? -8.998 23.325 19.175 1.00 87.06 99 SER A N 1
ATOM 768 C CA . SER A 1 99 ? -7.777 22.532 19.370 1.00 87.06 99 SER A CA 1
ATOM 769 C C . SER A 1 99 ? -7.931 21.421 20.422 1.00 87.06 99 SER A C 1
ATOM 771 O O . SER A 1 99 ? -7.521 20.286 20.182 1.00 87.06 99 SER A O 1
ATOM 773 N N . ALA A 1 100 ? -8.597 21.692 21.551 1.00 89.56 100 ALA A N 1
ATOM 774 C CA . ALA A 1 100 ? -8.799 20.697 22.609 1.00 89.56 100 ALA A CA 1
ATOM 775 C C . ALA A 1 100 ? -9.692 19.531 22.146 1.00 89.56 100 ALA A C 1
ATOM 777 O O . ALA A 1 100 ? -9.376 18.358 22.367 1.00 89.56 100 ALA A O 1
ATOM 778 N N . GLN A 1 101 ? -10.784 19.839 21.439 1.00 88.38 101 GLN A N 1
ATOM 779 C CA . GLN A 1 101 ? -11.655 18.827 20.842 1.00 88.38 101 GLN A CA 1
ATOM 780 C C . GLN A 1 101 ? -10.930 18.028 19.752 1.00 88.38 101 GLN A C 1
ATOM 782 O O . GLN A 1 101 ? -11.123 16.812 19.651 1.00 88.38 101 GLN A O 1
ATOM 787 N N . ASN A 1 102 ? -10.073 18.675 18.961 1.00 89.25 102 ASN A N 1
ATOM 788 C CA . ASN A 1 102 ? -9.265 17.998 17.951 1.00 89.25 102 ASN A CA 1
ATOM 789 C C . ASN A 1 102 ? -8.248 17.050 18.584 1.00 89.25 102 ASN A C 1
ATOM 791 O O . ASN A 1 102 ? -8.151 15.909 18.147 1.00 89.25 102 ASN A O 1
ATOM 795 N N . ALA A 1 103 ? -7.545 17.469 19.640 1.00 89.56 103 ALA A N 1
ATOM 796 C CA . ALA A 1 103 ? -6.608 16.612 20.365 1.00 89.56 103 ALA A CA 1
ATOM 797 C C . ALA A 1 103 ? -7.309 15.358 20.913 1.00 89.56 103 ALA A C 1
ATOM 799 O O . ALA A 1 103 ? -6.850 14.237 20.691 1.00 89.56 103 ALA A O 1
ATOM 800 N N . LYS A 1 104 ? -8.489 15.530 21.526 1.00 89.69 104 LYS A N 1
ATOM 801 C CA . LYS A 1 104 ? -9.326 14.417 22.000 1.00 89.69 104 LYS A CA 1
ATOM 802 C C . LYS A 1 104 ? -9.779 13.499 20.860 1.00 89.69 104 LYS A C 1
ATOM 804 O O . LYS A 1 104 ? -9.753 12.278 20.994 1.00 89.69 104 LYS A O 1
ATOM 809 N N . THR A 1 105 ? -10.178 14.080 19.731 1.00 91.12 105 THR A N 1
ATOM 810 C CA . THR A 1 105 ? -10.584 13.343 18.524 1.00 91.12 105 THR A CA 1
ATOM 811 C C . THR A 1 105 ? -9.414 12.540 17.951 1.00 91.12 105 THR A C 1
ATOM 813 O O . THR A 1 105 ? -9.583 11.381 17.585 1.00 91.12 105 THR A O 1
ATOM 816 N N . THR A 1 106 ? -8.211 13.108 17.929 1.00 91.25 106 THR A N 1
ATOM 817 C CA . THR A 1 106 ? -6.994 12.420 17.489 1.00 91.25 106 THR A CA 1
ATOM 818 C C . THR A 1 106 ? -6.647 11.253 18.409 1.00 91.25 106 THR A C 1
ATOM 820 O O . THR A 1 106 ? -6.408 10.158 17.905 1.00 91.25 106 THR A O 1
ATOM 823 N N . ALA A 1 107 ? -6.695 11.438 19.732 1.00 92.94 107 ALA A N 1
ATOM 824 C CA . ALA A 1 107 ? -6.440 10.363 20.696 1.00 92.94 107 ALA A CA 1
ATOM 825 C C . ALA A 1 107 ? -7.431 9.195 20.524 1.00 92.94 107 ALA A C 1
ATOM 827 O O . ALA A 1 107 ? -7.033 8.046 20.344 1.00 92.94 107 ALA A O 1
ATOM 828 N N . MET A 1 108 ? -8.730 9.494 20.436 1.00 93.81 108 MET A N 1
ATOM 829 C CA . MET A 1 108 ? -9.759 8.478 20.176 1.00 93.81 108 MET A CA 1
ATOM 830 C C . MET A 1 108 ? -9.581 7.787 18.815 1.00 93.81 108 MET A C 1
ATOM 832 O O . MET A 1 108 ? -9.870 6.599 18.675 1.00 93.81 108 MET A O 1
ATOM 836 N N . MET A 1 109 ? -9.120 8.510 17.791 1.00 94.00 109 MET A N 1
ATOM 837 C CA . MET A 1 109 ? -8.811 7.922 16.486 1.00 94.00 109 MET A CA 1
ATOM 838 C C . MET A 1 109 ? -7.617 6.964 16.574 1.00 94.00 109 MET A C 1
ATOM 840 O O . MET A 1 109 ? -7.650 5.899 15.960 1.00 94.00 109 MET A O 1
ATOM 844 N N . GLN A 1 110 ? -6.582 7.313 17.342 1.00 94.56 110 GLN A N 1
ATOM 845 C CA . GLN A 1 110 ? -5.424 6.446 17.576 1.00 94.56 110 GLN A CA 1
ATOM 846 C C . GLN A 1 110 ? -5.823 5.148 18.288 1.00 94.56 110 GLN A C 1
ATOM 848 O O . GLN A 1 110 ? -5.412 4.071 17.854 1.00 94.56 110 GLN A O 1
ATOM 853 N N . GLU A 1 111 ? -6.676 5.222 19.310 1.00 95.94 111 GLU A N 1
ATOM 854 C CA . GLU A 1 111 ? -7.232 4.037 19.979 1.00 95.94 111 GLU A CA 1
ATOM 855 C C . GLU A 1 111 ? -8.005 3.143 19.000 1.00 95.94 111 GLU A C 1
ATOM 857 O O . GLU A 1 111 ? -7.749 1.943 18.914 1.00 95.94 111 GLU A O 1
ATOM 862 N N . ILE A 1 112 ? -8.909 3.724 18.200 1.00 94.56 112 ILE A N 1
ATOM 863 C CA . ILE A 1 112 ? -9.686 2.967 17.207 1.00 94.56 112 ILE A CA 1
ATOM 864 C C . ILE A 1 112 ? -8.765 2.297 16.182 1.00 94.56 112 ILE A C 1
ATOM 866 O O . ILE A 1 112 ? -8.956 1.123 15.870 1.00 94.56 112 ILE A O 1
ATOM 870 N N . ASN A 1 113 ? -7.761 3.013 15.673 1.00 94.00 113 ASN A N 1
ATOM 871 C CA . ASN A 1 113 ? -6.795 2.458 14.725 1.00 94.00 113 ASN A CA 1
ATOM 872 C C . ASN A 1 113 ? -5.985 1.310 15.341 1.00 94.00 113 ASN A C 1
ATOM 874 O O . ASN A 1 113 ? -5.719 0.321 14.660 1.00 94.00 113 ASN A O 1
ATOM 878 N N . THR A 1 114 ? -5.634 1.419 16.624 1.00 95.62 114 THR A N 1
ATOM 879 C CA . THR A 1 114 ? -4.914 0.375 17.364 1.00 95.62 114 THR A CA 1
ATOM 880 C C . THR A 1 114 ? -5.763 -0.887 17.497 1.00 95.62 114 THR A C 1
ATOM 882 O O . THR A 1 114 ? -5.285 -1.983 17.212 1.00 95.62 114 THR A O 1
ATOM 885 N N . GLU A 1 115 ? -7.041 -0.753 17.851 1.00 95.75 115 GLU A N 1
ATOM 886 C CA . GLU A 1 115 ? -7.963 -1.892 17.947 1.00 95.75 115 GLU A CA 1
ATOM 887 C C . GLU A 1 115 ? -8.258 -2.522 16.580 1.00 95.75 115 GLU A C 1
ATOM 889 O O . GLU A 1 115 ? -8.231 -3.745 16.437 1.00 95.75 115 GLU A O 1
ATOM 894 N N . ILE A 1 116 ? -8.442 -1.705 15.535 1.00 93.19 116 ILE A N 1
ATOM 895 C CA . ILE A 1 116 ? -8.544 -2.198 14.154 1.00 93.19 116 ILE A CA 1
ATOM 896 C C . ILE A 1 116 ? -7.295 -2.996 13.785 1.00 93.19 116 ILE A C 1
ATOM 898 O O . ILE A 1 116 ? -7.416 -4.064 13.187 1.00 93.19 116 ILE A O 1
ATOM 902 N N . PHE A 1 117 ? -6.103 -2.502 14.129 1.00 91.44 117 PHE A N 1
ATOM 903 C CA . PHE A 1 117 ? -4.850 -3.188 13.837 1.00 91.44 117 PHE A CA 1
ATOM 904 C C . PHE A 1 117 ? -4.757 -4.534 14.559 1.00 91.44 117 PHE A C 1
ATOM 906 O O . PHE A 1 117 ? -4.503 -5.537 13.891 1.00 91.44 117 PHE A O 1
ATOM 913 N N . LYS A 1 118 ? -5.029 -4.571 15.871 1.00 94.50 118 LYS A N 1
ATOM 914 C CA . LYS A 1 118 ? -5.029 -5.802 16.677 1.00 94.50 118 LYS A CA 1
ATOM 915 C C . LYS A 1 118 ? -5.953 -6.854 16.073 1.00 94.50 118 LYS A C 1
ATOM 917 O O . LYS A 1 118 ? -5.487 -7.932 15.719 1.00 94.50 118 LYS A O 1
ATOM 922 N N . ILE A 1 119 ? -7.223 -6.512 15.854 1.00 93.19 119 ILE A N 1
ATOM 923 C CA . ILE A 1 119 ? -8.195 -7.435 15.252 1.00 93.19 119 ILE A CA 1
ATOM 924 C C . ILE A 1 119 ? -7.737 -7.848 13.851 1.00 93.19 119 ILE A C 1
ATOM 926 O O . ILE A 1 119 ? -7.766 -9.017 13.496 1.00 93.19 119 ILE A O 1
ATOM 930 N N . SER A 1 120 ? -7.253 -6.906 13.042 1.00 90.38 120 SER A N 1
ATOM 931 C CA . SER A 1 120 ? -6.823 -7.244 11.684 1.00 90.38 120 SER A CA 1
ATOM 932 C C . SER A 1 120 ? -5.592 -8.152 11.650 1.00 90.38 120 SER A C 1
ATOM 934 O O . SER A 1 120 ? -5.393 -8.851 10.664 1.00 90.38 120 SER A O 1
ATOM 936 N N . SER A 1 121 ? -4.739 -8.113 12.678 1.00 89.12 121 SER A N 1
ATOM 937 C CA . SER A 1 121 ? -3.554 -8.973 12.787 1.00 89.12 121 SER A CA 1
ATOM 938 C C . SER A 1 121 ? -3.871 -10.404 13.221 1.00 89.12 121 SER A C 1
ATOM 940 O O . SER A 1 121 ? -3.077 -11.297 12.946 1.00 89.12 121 SER A O 1
ATOM 942 N N . THR A 1 122 ? -5.025 -10.640 13.851 1.00 92.88 122 THR A N 1
ATOM 943 C CA . THR A 1 122 ? -5.461 -11.989 14.239 1.00 92.88 122 THR A CA 1
ATOM 944 C C . THR A 1 122 ? -6.258 -12.693 13.143 1.00 92.88 122 THR A C 1
ATOM 946 O O . THR A 1 122 ? -6.445 -13.905 13.210 1.00 92.88 122 THR A O 1
ATOM 949 N N . LEU A 1 123 ? -6.714 -11.960 12.120 1.00 93.06 123 LEU A N 1
ATOM 950 C CA . LEU A 1 123 ? -7.485 -12.514 11.010 1.00 93.06 123 LEU A CA 1
ATOM 951 C C . LEU A 1 123 ? -6.550 -13.056 9.912 1.00 93.06 123 LEU A C 1
ATOM 953 O O . LEU A 1 123 ? -5.889 -12.264 9.228 1.00 93.06 123 LEU A O 1
ATOM 957 N N . PRO A 1 124 ? -6.510 -14.386 9.682 1.00 92.44 124 PRO A N 1
ATOM 958 C CA . PRO A 1 124 ? -5.587 -14.993 8.720 1.00 92.44 124 PRO A CA 1
ATOM 959 C C . PRO A 1 124 ? -5.844 -14.513 7.288 1.00 92.44 124 PRO A C 1
ATOM 961 O O . PRO A 1 124 ? -4.907 -14.295 6.526 1.00 92.44 124 PRO A O 1
ATOM 964 N N . GLU A 1 125 ? -7.103 -14.262 6.941 1.00 92.00 125 GLU A N 1
ATOM 965 C CA . GLU A 1 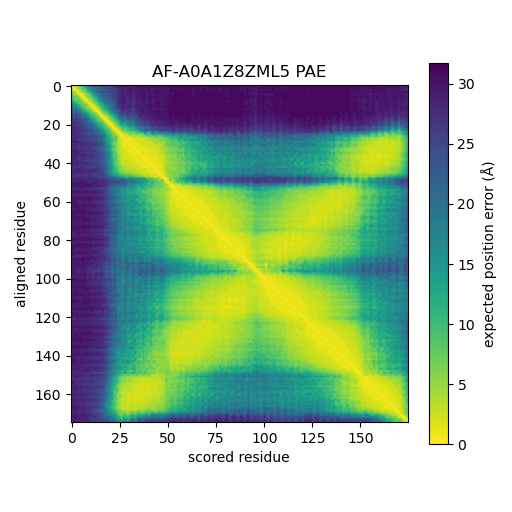125 ? -7.535 -13.735 5.644 1.00 92.00 125 GLU A CA 1
ATOM 966 C C . GLU A 1 125 ? -6.975 -12.334 5.356 1.00 92.00 125 GLU A C 1
ATOM 968 O O . GLU A 1 125 ? -6.520 -12.050 4.244 1.00 92.00 125 GLU A O 1
ATOM 973 N N . LEU A 1 126 ? -6.955 -11.454 6.364 1.00 90.50 126 LEU A N 1
ATOM 974 C CA . LEU A 1 126 ? -6.374 -10.116 6.231 1.00 90.50 126 LEU A CA 1
ATOM 975 C C . LEU A 1 126 ? -4.850 -10.174 6.181 1.00 90.50 126 LEU A C 1
ATOM 977 O O . LEU A 1 126 ? -4.232 -9.396 5.451 1.00 90.50 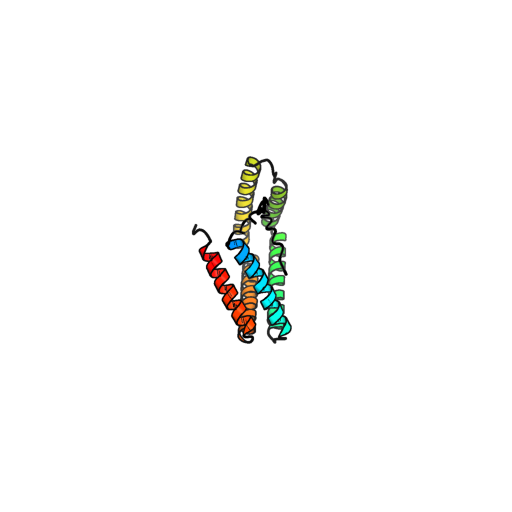126 LEU A O 1
ATOM 981 N N . GLN A 1 127 ? -4.236 -11.105 6.913 1.00 91.25 127 GLN A N 1
ATOM 982 C CA . GLN A 1 127 ? -2.797 -11.325 6.831 1.00 91.25 127 GLN A CA 1
ATOM 983 C C . GLN A 1 127 ? -2.390 -11.862 5.452 1.00 91.25 127 GLN A C 1
ATOM 985 O O . GLN A 1 127 ? -1.422 -11.375 4.866 1.00 91.25 127 GLN A O 1
ATOM 990 N N . ALA A 1 128 ? -3.154 -12.802 4.894 1.00 90.19 128 ALA A N 1
ATOM 991 C CA . ALA A 1 128 ? -2.951 -13.323 3.547 1.00 90.19 128 ALA A CA 1
ATOM 992 C C . ALA A 1 128 ? -3.092 -12.218 2.490 1.00 90.19 128 ALA A C 1
ATOM 994 O O . ALA A 1 128 ? -2.214 -12.077 1.638 1.00 90.19 128 ALA A O 1
ATOM 995 N N . ALA A 1 129 ? -4.126 -11.378 2.591 1.00 90.19 129 ALA A N 1
ATOM 996 C CA . ALA A 1 129 ? -4.316 -10.244 1.690 1.00 90.19 129 ALA A CA 1
ATOM 997 C C . ALA A 1 129 ? -3.154 -9.234 1.768 1.00 90.19 129 ALA A C 1
ATOM 999 O O . ALA A 1 129 ? -2.617 -8.825 0.738 1.00 90.19 129 ALA A O 1
ATOM 1000 N N . ARG A 1 130 ? -2.683 -8.888 2.976 1.00 87.81 130 ARG A N 1
ATOM 1001 C CA . ARG A 1 130 ? -1.499 -8.025 3.161 1.00 87.81 130 ARG A CA 1
ATOM 1002 C C . ARG A 1 130 ? -0.240 -8.631 2.546 1.00 87.81 130 ARG A C 1
ATOM 1004 O O . ARG A 1 130 ? 0.511 -7.930 1.868 1.00 87.81 130 ARG A O 1
ATOM 1011 N N . ASN A 1 131 ? -0.016 -9.925 2.757 1.00 90.56 131 ASN A N 1
ATOM 1012 C CA . ASN A 1 131 ? 1.129 -10.632 2.192 1.00 90.56 131 ASN A CA 1
ATOM 1013 C C . ASN A 1 131 ? 1.063 -10.651 0.657 1.00 90.56 131 ASN A C 1
ATOM 1015 O O . ASN A 1 131 ? 2.060 -10.348 0.003 1.00 90.56 131 ASN A O 1
ATOM 1019 N N . ALA A 1 132 ? -0.108 -10.935 0.080 1.00 88.94 132 ALA A N 1
ATOM 1020 C CA . ALA A 1 132 ? -0.328 -10.904 -1.364 1.00 88.94 132 ALA A CA 1
ATOM 1021 C C . ALA A 1 132 ? -0.078 -9.502 -1.945 1.00 88.94 132 ALA A C 1
ATOM 1023 O O . ALA A 1 132 ? 0.621 -9.365 -2.950 1.00 88.94 132 ALA A O 1
ATOM 1024 N N . GLN A 1 133 ? -0.552 -8.450 -1.271 1.00 87.75 133 GLN A N 1
ATOM 1025 C CA . GLN A 1 133 ? -0.298 -7.065 -1.665 1.00 87.75 133 GLN A CA 1
ATOM 1026 C C . GLN A 1 133 ? 1.203 -6.727 -1.621 1.00 87.75 133 GLN A C 1
ATOM 1028 O O . GLN A 1 133 ? 1.738 -6.132 -2.560 1.00 87.75 133 GLN A O 1
ATOM 1033 N N . ALA A 1 134 ? 1.910 -7.129 -0.560 1.00 89.00 134 ALA A N 1
ATOM 1034 C CA . ALA A 1 134 ? 3.351 -6.915 -0.427 1.00 89.00 134 ALA A CA 1
ATOM 1035 C C . ALA A 1 134 ? 4.146 -7.653 -1.518 1.00 89.00 134 ALA A C 1
ATOM 1037 O O . ALA A 1 134 ? 5.044 -7.074 -2.135 1.00 89.00 134 ALA A O 1
ATOM 1038 N N . GLN A 1 135 ? 3.786 -8.906 -1.806 1.00 90.81 135 GLN A N 1
ATOM 1039 C CA . GLN A 1 135 ? 4.391 -9.695 -2.880 1.00 90.81 135 GLN A CA 1
ATOM 1040 C C . GLN A 1 135 ? 4.133 -9.077 -4.257 1.00 90.81 135 GLN A C 1
ATOM 1042 O O . GLN A 1 135 ? 5.063 -8.960 -5.054 1.00 90.81 135 GLN A O 1
ATOM 1047 N N . ALA A 1 136 ? 2.906 -8.624 -4.526 1.00 86.88 136 ALA A N 1
ATOM 1048 C CA . ALA A 1 136 ? 2.554 -7.959 -5.775 1.00 86.88 136 ALA A CA 1
ATOM 1049 C C . ALA A 1 136 ? 3.352 -6.661 -5.972 1.00 86.88 136 ALA A C 1
ATOM 1051 O O . ALA A 1 136 ? 3.951 -6.459 -7.027 1.00 86.88 136 ALA A O 1
ATOM 1052 N N . ARG A 1 137 ? 3.458 -5.819 -4.935 1.00 86.12 137 ARG A N 1
ATOM 1053 C CA . ARG A 1 137 ? 4.288 -4.602 -4.969 1.00 86.12 137 ARG A CA 1
ATOM 1054 C C . ARG A 1 137 ? 5.760 -4.920 -5.224 1.00 86.12 137 ARG A C 1
ATOM 1056 O O . ARG A 1 137 ? 6.387 -4.269 -6.058 1.00 86.12 137 ARG A O 1
ATOM 1063 N N . LYS A 1 138 ? 6.300 -5.950 -4.561 1.00 88.38 138 LYS A N 1
ATOM 1064 C CA . LYS A 1 138 ? 7.674 -6.422 -4.790 1.00 88.38 138 LYS A CA 1
ATOM 1065 C C . LYS A 1 138 ? 7.871 -6.896 -6.232 1.00 88.38 138 LYS A C 1
ATOM 1067 O O . LYS A 1 138 ? 8.877 -6.556 -6.848 1.00 88.38 138 LYS A O 1
ATOM 1072 N N . ALA A 1 139 ? 6.910 -7.630 -6.791 1.00 85.19 139 ALA A N 1
ATOM 1073 C CA . ALA A 1 139 ? 6.954 -8.094 -8.175 1.00 85.19 139 ALA A CA 1
ATOM 1074 C C . ALA A 1 139 ? 6.910 -6.930 -9.179 1.00 85.19 139 ALA A C 1
ATOM 1076 O O . ALA A 1 139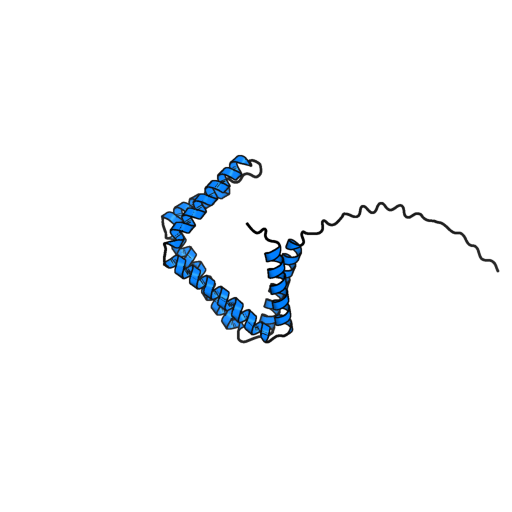 ? 7.718 -6.910 -10.107 1.00 85.19 139 ALA A O 1
ATOM 1077 N N . ILE A 1 140 ? 6.037 -5.935 -8.971 1.00 83.75 140 ILE A N 1
ATOM 1078 C CA . ILE A 1 140 ? 5.977 -4.715 -9.796 1.00 83.75 140 ILE A CA 1
ATOM 1079 C C . ILE A 1 140 ? 7.324 -3.996 -9.765 1.00 83.75 140 ILE A C 1
ATOM 1081 O O . ILE A 1 140 ? 7.883 -3.690 -10.816 1.00 83.75 140 ILE A O 1
ATOM 1085 N N . HIS A 1 141 ? 7.866 -3.761 -8.569 1.00 84.94 141 HIS A N 1
ATOM 1086 C CA . HIS A 1 141 ? 9.146 -3.083 -8.395 1.00 84.94 141 HIS A CA 1
ATOM 1087 C C . HIS A 1 141 ? 10.293 -3.830 -9.092 1.00 84.94 141 HIS A C 1
ATOM 1089 O O . HIS A 1 141 ? 11.032 -3.239 -9.878 1.00 84.94 141 HIS A O 1
ATOM 1095 N N . ASN A 1 142 ? 10.411 -5.141 -8.865 1.00 86.62 142 ASN A N 1
ATOM 1096 C CA . ASN A 1 142 ? 11.459 -5.956 -9.477 1.00 86.62 142 ASN A CA 1
ATOM 1097 C C . ASN A 1 142 ? 11.339 -5.993 -11.002 1.00 86.62 142 ASN A C 1
ATOM 1099 O O . ASN A 1 142 ? 12.345 -5.863 -11.693 1.00 86.62 142 ASN A O 1
ATOM 1103 N N . THR A 1 143 ? 10.118 -6.113 -11.528 1.00 83.44 143 THR A N 1
ATOM 1104 C CA . THR A 1 143 ? 9.882 -6.101 -12.977 1.00 83.44 143 THR A CA 1
ATOM 1105 C C . THR A 1 143 ? 10.254 -4.742 -13.566 1.00 83.44 143 THR A C 1
ATOM 1107 O O . THR A 1 143 ? 10.974 -4.684 -14.555 1.00 83.44 143 THR A O 1
ATOM 1110 N N . ARG A 1 144 ? 9.855 -3.630 -12.930 1.00 79.75 144 ARG A N 1
ATOM 1111 C CA . ARG A 1 144 ? 10.258 -2.278 -13.356 1.00 79.75 144 ARG A CA 1
ATOM 1112 C C . ARG A 1 144 ? 11.775 -2.125 -13.387 1.00 79.75 144 ARG A C 1
ATOM 1114 O O . ARG A 1 144 ? 12.295 -1.579 -14.353 1.00 79.75 144 ARG A O 1
ATOM 1121 N N . ARG A 1 145 ? 12.478 -2.659 -12.384 1.00 82.62 145 ARG A N 1
ATOM 1122 C CA . ARG A 1 145 ? 13.945 -2.660 -12.339 1.00 82.62 145 ARG A CA 1
ATOM 1123 C C . ARG A 1 145 ? 14.562 -3.453 -13.489 1.00 82.62 145 ARG A C 1
ATOM 1125 O O . ARG A 1 145 ? 15.372 -2.906 -14.220 1.00 82.62 145 ARG A O 1
ATOM 1132 N N . GLN A 1 146 ? 14.106 -4.683 -13.718 1.00 82.75 146 GLN A N 1
ATOM 1133 C CA . GLN A 1 146 ? 14.587 -5.517 -14.826 1.00 82.75 146 GLN A CA 1
ATOM 1134 C C . GLN A 1 146 ? 14.348 -4.886 -16.203 1.00 82.75 146 GLN A C 1
ATOM 1136 O O . GLN A 1 146 ? 15.162 -5.048 -17.110 1.00 82.75 146 GLN A O 1
ATOM 1141 N N . LEU A 1 147 ? 13.222 -4.190 -16.386 1.00 79.81 147 LEU A N 1
ATOM 1142 C CA . LEU A 1 147 ? 12.933 -3.478 -17.633 1.00 79.81 147 LEU A CA 1
ATOM 1143 C C . LEU A 1 147 ? 13.815 -2.237 -17.774 1.00 79.81 147 LEU A C 1
ATOM 1145 O O . LEU A 1 147 ? 14.320 -1.964 -18.860 1.00 79.81 147 LEU A O 1
ATOM 1149 N N . ALA A 1 148 ? 14.037 -1.518 -16.677 1.00 78.00 148 ALA A N 1
ATOM 1150 C CA . ALA A 1 148 ? 14.894 -0.348 -16.660 1.00 78.00 148 ALA A CA 1
ATOM 1151 C C . ALA A 1 148 ? 16.373 -0.688 -16.893 1.00 78.00 148 ALA A C 1
ATOM 1153 O O . ALA A 1 148 ? 17.045 0.057 -17.594 1.00 78.00 148 ALA A O 1
ATOM 1154 N N . ASP A 1 149 ? 16.866 -1.830 -16.405 1.00 81.56 149 ASP A N 1
ATOM 1155 C CA . ASP A 1 149 ? 18.241 -2.291 -16.657 1.00 81.56 149 ASP A CA 1
ATOM 1156 C C . ASP A 1 149 ? 18.528 -2.494 -18.155 1.00 81.56 149 ASP A C 1
ATOM 1158 O O . ASP A 1 149 ? 19.670 -2.367 -18.595 1.00 81.56 149 ASP A O 1
ATOM 1162 N N . LYS A 1 150 ? 17.491 -2.761 -18.960 1.00 80.06 150 LYS A N 1
ATOM 1163 C CA . LYS A 1 150 ? 17.592 -2.912 -20.420 1.00 80.06 150 LYS A CA 1
ATOM 1164 C C . LYS A 1 150 ? 17.545 -1.581 -21.175 1.00 80.06 150 LYS A C 1
ATOM 1166 O O . LYS A 1 150 ? 17.792 -1.562 -22.377 1.00 80.06 150 LYS A O 1
ATOM 1171 N N . ILE A 1 151 ? 17.219 -0.477 -20.500 1.00 81.38 151 ILE A N 1
ATOM 1172 C CA . ILE A 1 151 ? 17.109 0.854 -21.099 1.00 81.38 151 ILE A CA 1
ATOM 1173 C C . ILE A 1 151 ? 18.054 1.802 -20.344 1.00 81.38 151 ILE A C 1
ATOM 1175 O O . ILE A 1 151 ? 17.717 2.234 -19.241 1.00 81.38 151 ILE A O 1
ATOM 1179 N N . PRO A 1 152 ? 19.193 2.224 -20.929 1.00 84.44 152 PRO A N 1
ATOM 1180 C CA . PRO A 1 152 ? 20.192 3.048 -20.236 1.00 84.44 152 PRO A CA 1
ATOM 1181 C C . PRO A 1 152 ? 19.611 4.288 -19.540 1.00 84.44 152 PRO A C 1
ATOM 1183 O O . PRO A 1 152 ? 19.944 4.591 -18.397 1.00 84.44 152 PRO A O 1
ATOM 1186 N N . ARG A 1 153 ? 18.657 4.963 -20.196 1.00 84.00 153 ARG A N 1
ATOM 1187 C CA . ARG A 1 153 ? 17.957 6.126 -19.633 1.00 84.00 153 ARG A CA 1
ATOM 1188 C C . ARG A 1 153 ? 17.057 5.778 -18.441 1.00 84.00 153 ARG A C 1
ATOM 1190 O O . ARG A 1 153 ? 16.942 6.575 -17.520 1.00 84.00 153 ARG A O 1
ATOM 1197 N N . ALA A 1 154 ? 16.410 4.614 -18.448 1.00 83.31 154 ALA A N 1
ATOM 1198 C CA . ALA A 1 154 ? 15.573 4.167 -17.336 1.00 83.31 154 ALA A CA 1
ATOM 1199 C C . ALA A 1 154 ? 16.422 3.734 -16.131 1.00 83.31 154 ALA A C 1
ATOM 1201 O O . ALA A 1 154 ? 16.046 4.011 -14.994 1.00 83.31 154 ALA A O 1
ATOM 1202 N N . LYS A 1 155 ? 17.581 3.109 -16.377 1.00 85.12 155 LYS A N 1
ATOM 1203 C CA . LYS A 1 155 ? 18.554 2.763 -15.336 1.00 85.12 155 LYS A CA 1
ATOM 1204 C C . LYS A 1 155 ? 19.062 4.005 -14.595 1.00 85.12 155 LYS A C 1
ATOM 1206 O O . LYS A 1 155 ? 19.007 4.033 -13.371 1.00 85.12 155 LYS A O 1
ATOM 1211 N N . ALA A 1 156 ? 19.440 5.054 -15.329 1.00 88.00 156 ALA A N 1
ATOM 1212 C CA . ALA A 1 156 ? 19.858 6.327 -14.734 1.00 88.00 156 ALA A CA 1
ATOM 1213 C C . ALA A 1 156 ? 18.758 6.950 -13.849 1.00 88.00 156 ALA A C 1
ATOM 1215 O O . ALA A 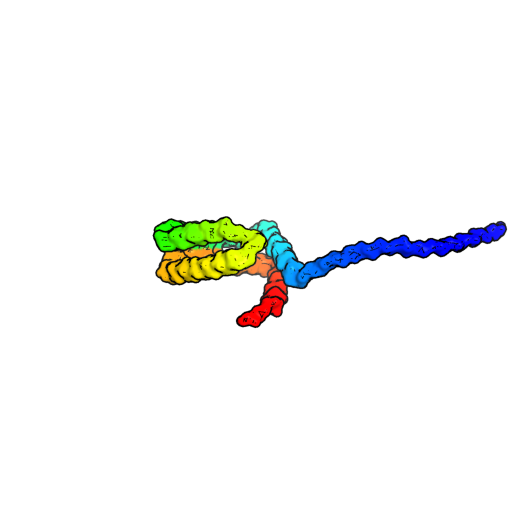1 156 ? 19.033 7.417 -12.748 1.00 88.00 156 ALA A O 1
ATOM 1216 N N . ILE A 1 157 ? 17.493 6.890 -14.287 1.00 87.56 157 ILE A N 1
ATOM 1217 C CA . ILE A 1 157 ? 16.351 7.372 -13.491 1.00 87.56 157 ILE A CA 1
ATOM 1218 C C . ILE A 1 157 ? 16.180 6.563 -12.193 1.00 87.56 157 ILE A C 1
ATOM 1220 O O . ILE A 1 157 ? 15.844 7.136 -11.159 1.00 87.56 157 ILE A O 1
ATOM 1224 N N . LEU A 1 158 ? 16.405 5.245 -12.213 1.00 85.31 158 LEU A N 1
ATOM 1225 C CA . LEU A 1 158 ? 16.336 4.420 -11.000 1.00 85.31 158 LEU A CA 1
ATOM 1226 C C . LEU A 1 158 ? 17.454 4.728 -10.002 1.00 85.31 158 LEU A C 1
ATOM 1228 O O . LEU A 1 158 ? 17.196 4.747 -8.799 1.00 85.31 158 LEU A O 1
ATOM 1232 N N . GLU A 1 159 ? 18.671 4.960 -10.486 1.00 88.56 159 GLU A N 1
ATOM 1233 C CA . GLU A 1 159 ? 19.797 5.377 -9.644 1.00 88.56 159 GLU A CA 1
ATOM 1234 C C . GLU A 1 159 ? 19.486 6.723 -8.975 1.00 88.56 159 GLU A C 1
ATOM 1236 O O . GLU A 1 159 ? 19.570 6.843 -7.752 1.00 88.56 159 GLU A O 1
ATOM 1241 N N . GLU A 1 160 ? 18.972 7.686 -9.742 1.00 89.38 160 GLU A N 1
ATOM 1242 C CA . GLU A 1 160 ? 18.555 8.990 -9.223 1.00 89.38 160 GLU A CA 1
ATOM 1243 C C . GLU A 1 160 ? 17.407 8.886 -8.199 1.00 89.38 160 GLU A C 1
ATOM 1245 O O . GLU A 1 160 ? 17.431 9.543 -7.155 1.00 89.38 160 GLU A O 1
ATOM 1250 N N . LEU A 1 161 ? 16.414 8.024 -8.446 1.00 87.69 161 LEU A N 1
ATOM 1251 C CA . LEU A 1 161 ? 15.342 7.741 -7.485 1.00 87.69 161 LEU A CA 1
ATOM 1252 C C . LEU A 1 161 ? 15.889 7.155 -6.174 1.00 87.69 161 LEU A C 1
ATOM 1254 O O . LEU A 1 161 ? 15.455 7.566 -5.096 1.00 87.69 161 LEU A O 1
ATOM 1258 N N . SER A 1 162 ? 16.866 6.246 -6.251 1.00 86.69 162 SER A N 1
ATOM 1259 C CA . SER A 1 162 ? 17.519 5.652 -5.077 1.00 86.69 162 SER A CA 1
ATOM 1260 C C . SER A 1 162 ? 18.298 6.691 -4.263 1.00 86.69 162 SER A C 1
ATOM 1262 O O . SER A 1 162 ? 18.278 6.669 -3.027 1.00 86.69 162 SER A O 1
ATOM 1264 N N . GLU A 1 163 ? 18.970 7.630 -4.930 1.00 89.56 163 GLU A N 1
ATOM 1265 C CA . GLU A 1 163 ? 19.652 8.738 -4.259 1.00 89.56 163 GLU A CA 1
ATOM 1266 C C . GLU A 1 163 ? 18.671 9.670 -3.547 1.00 89.56 163 GLU A C 1
ATOM 1268 O O . GLU A 1 163 ? 18.923 10.087 -2.413 1.00 89.56 163 GLU A O 1
ATOM 1273 N N . ILE A 1 164 ? 17.546 9.999 -4.191 1.00 87.19 164 ILE A N 1
ATOM 1274 C CA . ILE A 1 164 ? 16.495 10.818 -3.580 1.00 87.19 164 ILE A CA 1
ATOM 1275 C C . ILE A 1 164 ? 15.932 10.119 -2.342 1.00 87.19 164 ILE A C 1
ATOM 1277 O O . ILE A 1 164 ? 15.778 10.766 -1.307 1.00 87.19 164 ILE A O 1
ATOM 1281 N N . ASP A 1 165 ? 15.683 8.810 -2.405 1.00 85.62 165 ASP A N 1
ATOM 1282 C CA . ASP A 1 165 ? 15.198 8.044 -1.255 1.00 85.62 165 ASP A CA 1
ATOM 1283 C C . ASP A 1 165 ? 16.196 8.028 -0.096 1.00 85.62 165 ASP A C 1
ATOM 1285 O O . ASP A 1 165 ? 15.799 8.201 1.058 1.00 85.62 165 ASP A O 1
ATOM 1289 N N . THR A 1 166 ? 17.491 7.927 -0.392 1.00 86.88 166 THR A N 1
ATOM 1290 C CA . THR A 1 166 ? 18.553 8.009 0.622 1.00 86.88 166 THR A CA 1
ATOM 1291 C C . THR A 1 166 ? 18.587 9.391 1.279 1.00 86.88 166 THR A C 1
ATOM 1293 O O . THR A 1 166 ? 18.618 9.503 2.505 1.00 86.88 166 THR A O 1
ATOM 1296 N N . LYS A 1 167 ? 18.506 10.461 0.477 1.00 85.12 167 LYS A N 1
ATOM 1297 C CA . LYS A 1 167 ? 18.483 11.852 0.961 1.00 85.12 167 LYS A CA 1
ATOM 1298 C C . LYS A 1 167 ? 17.230 12.148 1.790 1.00 85.12 167 LYS A C 1
ATOM 1300 O O . LYS A 1 167 ? 17.322 12.831 2.806 1.00 85.12 167 LYS A O 1
ATOM 1305 N N . LEU A 1 168 ? 16.072 11.622 1.390 1.00 84.31 168 LEU A N 1
ATOM 1306 C CA . LEU A 1 168 ? 14.822 11.755 2.142 1.00 84.31 168 LEU A CA 1
ATOM 1307 C C . LEU A 1 168 ? 14.850 10.958 3.451 1.00 84.31 168 LEU A C 1
ATOM 1309 O O . LEU A 1 168 ? 14.339 11.441 4.460 1.00 84.31 168 LEU A O 1
ATOM 1313 N N . ALA A 1 169 ? 15.450 9.765 3.461 1.00 81.38 169 ALA A N 1
ATOM 1314 C CA . ALA A 1 169 ? 15.612 8.964 4.672 1.00 81.38 169 ALA A CA 1
ATOM 1315 C C . ALA A 1 169 ? 16.546 9.642 5.687 1.00 81.38 169 ALA A C 1
ATOM 1317 O O . ALA A 1 169 ? 16.220 9.674 6.870 1.00 81.38 169 ALA A O 1
ATOM 1318 N N . ALA A 1 170 ? 17.644 10.249 5.227 1.00 80.50 170 ALA A N 1
ATOM 1319 C CA . ALA A 1 170 ? 18.579 10.994 6.074 1.00 80.50 170 ALA A CA 1
ATOM 1320 C C . ALA A 1 170 ? 17.972 12.267 6.698 1.00 80.50 170 ALA A C 1
ATOM 1322 O O . ALA A 1 170 ? 18.450 12.739 7.723 1.00 80.50 170 ALA A O 1
ATOM 1323 N N . GLN A 1 171 ? 16.916 12.823 6.095 1.00 72.50 171 GLN A N 1
ATOM 1324 C CA . GLN A 1 171 ? 16.195 13.994 6.613 1.00 72.50 171 GLN A CA 1
ATOM 1325 C C . GLN A 1 171 ? 15.068 13.636 7.591 1.00 72.50 171 GLN A C 1
ATOM 1327 O O . GLN A 1 171 ? 14.443 14.537 8.153 1.00 72.50 171 GLN A O 1
ATOM 1332 N N . ARG A 1 172 ? 14.770 12.347 7.801 1.00 62.50 172 ARG A N 1
ATOM 1333 C CA . ARG A 1 172 ? 13.810 11.942 8.833 1.00 62.50 172 ARG A CA 1
ATOM 1334 C C . ARG A 1 172 ? 14.492 12.016 10.202 1.00 62.50 172 ARG A C 1
ATOM 1336 O O . ARG A 1 172 ? 15.563 11.431 10.350 1.00 62.50 172 ARG A O 1
ATOM 1343 N N . PRO A 1 173 ? 13.896 12.688 11.204 1.00 50.78 173 PRO A N 1
ATOM 1344 C CA . PRO A 1 173 ? 14.414 12.628 12.562 1.00 50.78 173 PRO A CA 1
ATOM 1345 C C . PRO A 1 173 ? 14.415 11.167 13.016 1.00 50.78 173 PRO A C 1
ATOM 1347 O O . PRO A 1 173 ? 13.386 10.490 12.926 1.00 50.78 173 PRO A O 1
ATOM 1350 N N . GLN A 1 174 ? 15.574 10.674 13.458 1.00 47.41 174 GLN A N 1
ATOM 1351 C CA . GLN A 1 174 ? 15.631 9.398 14.161 1.00 47.41 174 GLN A CA 1
ATOM 1352 C C . GLN A 1 174 ? 14.832 9.578 15.450 1.00 47.41 174 GLN A C 1
ATOM 1354 O O . GLN A 1 174 ? 15.176 10.412 16.284 1.00 47.41 174 GLN A O 1
ATOM 1359 N N . SER A 1 175 ? 13.685 8.905 15.499 1.00 39.78 175 SER A N 1
ATOM 1360 C CA . SER A 1 175 ? 12.784 8.872 16.652 1.00 39.78 175 SER A CA 1
ATOM 1361 C C . SER A 1 175 ? 13.146 7.680 17.518 1.00 39.78 175 SER A C 1
ATOM 1363 O O . SER A 1 175 ? 13.430 6.620 16.912 1.00 39.78 175 SER A O 1
#

Secondary structure (DSSP, 8-state):
-------------------------HHHHHHHHHHHHHHHHHHHHHHTT-TTHHHHHHHHHHHHHHHHHHHHHHHHSHHHHHHHHHHHHHHTT--TT-HHHHHHHHHHHHHHHHHHHHHHHH-HHHHHHHHHHHHHHHHHHHHHHHHHHTSHHHHHHHHHHHHHHHHHHHTS---

Solvent-accessible surface area (backbone atoms only — not comparable to full-atom values): 10014 Å² total; per-residue (Å²): 135,85,89,84,87,79,89,75,90,76,79,84,86,63,90,71,80,71,75,74,72,73,77,69,56,70,66,57,55,47,52,53,50,45,57,52,46,54,52,50,42,52,51,51,54,62,72,62,72,45,84,56,58,63,54,36,53,51,24,51,49,49,26,50,52,20,51,52,50,35,51,49,53,45,64,67,36,68,68,47,37,52,46,52,54,50,49,58,57,48,61,73,63,64,46,100,84,39,65,71,60,34,53,53,47,51,52,56,47,52,52,50,52,50,53,47,47,55,57,45,70,71,36,66,68,43,47,50,21,51,50,45,32,52,52,19,52,50,49,33,52,52,46,52,48,61,56,19,69,77,32,73,72,37,34,54,48,51,54,53,47,53,51,47,51,50,56,54,57,72,68,50,79,89,122

Nearest PDB structures (foldseek):
  5ew5-assembly4_D  TM=2.736E-01  e=1.133E-01  Escherichia coli
  7nsu-assembly1_D  TM=2.737E-01  e=1.492E-01  Escherichia coli
  2b5u-assembly2_C  TM=2.702E-01  e=1.133E-01  Escherichia coli
  5xg2-assembly1_A  TM=2.151E-01  e=2.196E-01  Pyrococcus yayanosii CH1
  7p3r-assembly1_C  TM=2.061E-01  e=6.992E-01  Vibrio cholerae O1 biovar El Tor str. N16961